Protein AF-A0A8E2RWG7-F1 (afdb_monomer)

Organism: NCBI:txid87883

pLDDT: mean 89.43, std 11.57, range [49.81, 98.0]

Radius of gyration: 16.04 Å; Cα contacts (8 Å, |Δi|>4): 64; chains: 1; bounding box: 48×18×38 Å

Sequence (51 aa):
MSTVLKSIPVADARHEALRIDGQRVWRDATIDVRNPYDGTLVGTVPKATLD

Mean predicted aligned error: 6.32 Å

Nearest PDB structures (foldseek):
  7pkc-assembly3_I  TM=8.847E-01  e=1.938E-01  Streptococcus pyogenes M49 591
  7w5l-assembly1_A  TM=7.910E-01  e=2.700E-01  Gluconobacter oxydans
  7w5k-assembly1_C  TM=8.118E-01  e=3.083E-01  Gluconobacter oxydans
  7w5k-assembly1_D  TM=8.160E-01  e=3.083E-01  Gluconobacter oxydans
  8u9b-assembly3_C  TM=7.346E-01  e=1.513E+00  Klebsiella aerogenes KCTC 2190

InterPro domains:
  IPR016161 Aldehyde/histidinol dehydrogenase [SSF53720] (14-50)

Solvent-accessible surface area (backbone atoms only — not comparable to full-atom values): 3496 Å² total; per-residue (Å²): 138,86,83,79,80,81,81,76,78,85,71,76,60,42,80,52,60,41,72,58,95,84,41,78,46,81,58,92,54,62,42,84,40,56,42,86,90,78,64,49,72,52,25,37,38,44,56,83,71,94,123

Structure (mmCIF, N/CA/C/O backbone):
data_AF-A0A8E2RWG7-F1
#
_entry.id   AF-A0A8E2RWG7-F1
#
loop_
_atom_site.group_PDB
_atom_site.id
_atom_site.type_symbol
_atom_site.label_atom_id
_atom_site.label_alt_id
_atom_site.label_comp_id
_atom_site.label_asym_id
_atom_site.label_entity_id
_atom_site.label_seq_id
_atom_site.pdbx_PDB_ins_code
_atom_site.Cartn_x
_atom_site.Cartn_y
_atom_site.Cartn_z
_atom_site.occupancy
_atom_site.B_iso_or_equiv
_atom_site.auth_seq_id
_atom_site.auth_comp_id
_atom_site.auth_asym_id
_atom_site.auth_atom_id
_atom_site.pdbx_PDB_model_num
ATOM 1 N N . MET A 1 1 ? 34.821 1.809 -25.409 1.00 49.81 1 MET A N 1
ATOM 2 C CA . MET A 1 1 ? 34.767 1.263 -24.037 1.00 49.81 1 MET A CA 1
ATOM 3 C C . MET A 1 1 ? 33.295 1.176 -23.657 1.00 49.81 1 MET A C 1
ATOM 5 O O . MET A 1 1 ? 32.697 2.210 -23.393 1.00 49.81 1 MET A O 1
ATOM 9 N N . SER A 1 2 ? 32.671 0.005 -23.778 1.00 53.25 2 SER A N 1
ATOM 10 C CA . SER A 1 2 ? 31.227 -0.142 -23.546 1.00 53.25 2 SER A CA 1
ATOM 11 C C . SER A 1 2 ? 30.990 -0.519 -22.090 1.00 53.25 2 SER A C 1
ATOM 13 O O . SER A 1 2 ? 31.417 -1.585 -21.652 1.00 53.25 2 SER A O 1
ATOM 15 N N . THR A 1 3 ? 30.348 0.364 -21.330 1.00 65.75 3 THR A N 1
ATOM 16 C CA . THR A 1 3 ? 30.000 0.099 -19.933 1.00 65.75 3 THR A CA 1
ATOM 17 C C . THR A 1 3 ? 28.746 -0.763 -19.897 1.00 65.75 3 THR A C 1
ATOM 19 O O . THR A 1 3 ? 27.668 -0.315 -20.278 1.00 65.75 3 THR A O 1
ATOM 22 N N . VAL A 1 4 ? 28.879 -2.011 -19.452 1.00 74.38 4 VAL A N 1
ATOM 23 C CA . VAL A 1 4 ? 27.730 -2.876 -19.172 1.00 74.38 4 VAL A CA 1
ATOM 24 C C . VAL A 1 4 ? 27.140 -2.447 -17.829 1.00 74.38 4 VAL A C 1
ATOM 26 O O . VAL A 1 4 ? 27.819 -2.504 -16.804 1.00 74.38 4 VAL A O 1
ATOM 29 N N . LEU A 1 5 ? 25.888 -1.987 -17.831 1.00 78.62 5 LEU A N 1
ATOM 30 C CA . LEU A 1 5 ? 25.157 -1.676 -16.604 1.00 78.62 5 LEU A CA 1
ATOM 31 C C . LEU A 1 5 ? 24.855 -2.981 -15.859 1.00 78.62 5 LEU A C 1
ATOM 33 O O . LEU 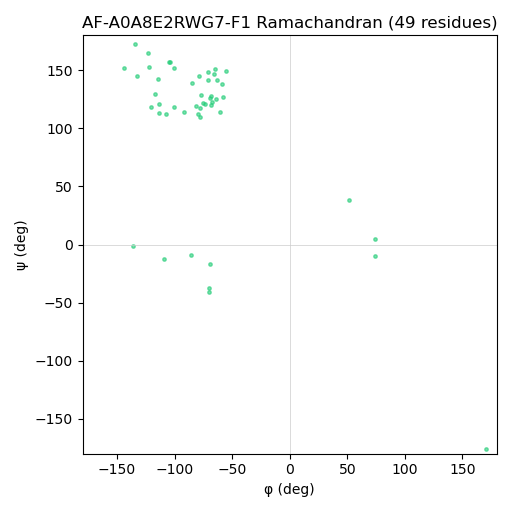A 1 5 ? 24.278 -3.910 -16.422 1.00 78.62 5 LEU A O 1
ATOM 37 N N . LYS A 1 6 ? 25.248 -3.05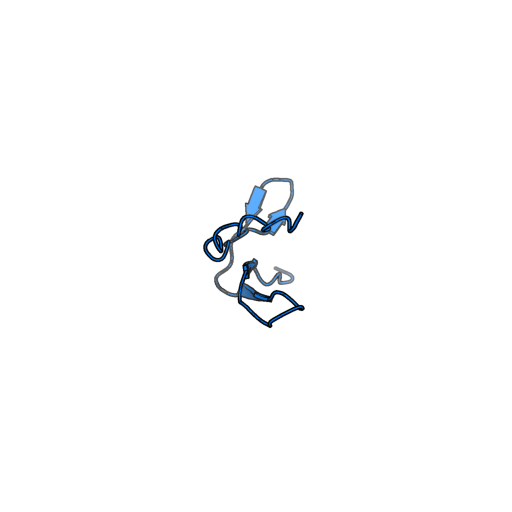6 -14.586 1.00 78.75 6 LYS A N 1
ATOM 38 C CA . LYS A 1 6 ? 24.918 -4.191 -13.721 1.00 78.75 6 LYS A CA 1
ATOM 39 C C . LYS A 1 6 ? 23.411 -4.186 -13.455 1.00 78.75 6 LYS A C 1
ATOM 41 O O . LYS A 1 6 ? 22.897 -3.225 -12.886 1.00 78.75 6 LYS A O 1
ATOM 46 N N . SER A 1 7 ? 22.717 -5.254 -13.841 1.00 70.19 7 SER A N 1
ATOM 47 C CA . SER A 1 7 ? 21.294 -5.422 -13.543 1.00 70.19 7 SER A CA 1
ATOM 48 C C . SER A 1 7 ? 21.083 -5.530 -12.032 1.00 70.19 7 SER A C 1
ATOM 50 O O . SER A 1 7 ? 21.690 -6.382 -11.376 1.00 70.19 7 SER A O 1
ATOM 52 N N . ILE A 1 8 ? 20.218 -4.680 -11.481 1.00 77.00 8 ILE A N 1
ATOM 53 C CA . ILE A 1 8 ? 19.720 -4.837 -10.113 1.00 77.00 8 ILE A CA 1
ATOM 54 C C . ILE A 1 8 ? 18.668 -5.952 -10.160 1.00 77.00 8 ILE A C 1
ATOM 56 O O . ILE A 1 8 ? 17.793 -5.897 -11.027 1.00 77.00 8 ILE A O 1
ATOM 60 N N . PRO A 1 9 ? 18.753 -6.978 -9.295 1.00 71.38 9 PRO A N 1
ATOM 61 C CA . PRO A 1 9 ? 17.738 -8.020 -9.260 1.00 71.38 9 PRO A CA 1
ATOM 62 C C . PRO A 1 9 ? 16.370 -7.398 -8.974 1.00 71.38 9 PRO A C 1
ATOM 64 O O . PRO A 1 9 ? 16.254 -6.501 -8.136 1.00 71.38 9 PRO A O 1
ATOM 67 N N . VAL A 1 10 ? 15.343 -7.875 -9.680 1.00 71.81 10 VAL A N 1
ATOM 68 C CA . VAL A 1 10 ? 13.954 -7.509 -9.391 1.00 71.81 10 VAL A CA 1
ATOM 69 C C . VAL A 1 10 ? 13.667 -7.959 -7.961 1.00 71.81 10 VAL A C 1
ATOM 71 O O . VAL A 1 10 ? 13.743 -9.146 -7.659 1.00 71.81 10 VAL A O 1
ATOM 74 N N . ALA A 1 11 ? 13.434 -6.998 -7.069 1.00 76.19 11 ALA A N 1
ATOM 75 C CA . ALA A 1 11 ? 13.033 -7.292 -5.703 1.00 76.19 11 ALA A CA 1
ATOM 76 C C . ALA A 1 11 ? 11.594 -7.817 -5.699 1.00 76.19 11 ALA A C 1
ATOM 78 O O . ALA A 1 11 ? 10.783 -7.384 -6.520 1.00 76.19 11 ALA A O 1
ATOM 79 N N . ASP A 1 12 ? 11.278 -8.700 -4.753 1.00 85.19 12 ASP A N 1
ATOM 80 C CA . ASP A 1 12 ? 9.902 -9.141 -4.541 1.00 85.19 12 ASP A CA 1
ATOM 81 C C . ASP A 1 12 ? 8.966 -7.947 -4.308 1.00 85.19 12 ASP A C 1
ATOM 83 O O . ASP A 1 12 ? 9.363 -6.903 -3.766 1.00 85.19 12 ASP A O 1
ATOM 87 N N . ALA A 1 13 ? 7.707 -8.116 -4.720 1.00 87.19 13 ALA A N 1
ATOM 88 C CA . ALA A 1 13 ? 6.676 -7.111 -4.524 1.00 87.19 13 ALA A CA 1
ATOM 89 C C . ALA A 1 13 ? 6.528 -6.800 -3.026 1.00 87.19 13 ALA A C 1
ATOM 91 O O . ALA A 1 13 ? 6.359 -7.690 -2.191 1.00 87.19 13 ALA A O 1
ATOM 92 N N . ARG A 1 14 ? 6.616 -5.518 -2.672 1.00 92.00 14 ARG A N 1
ATOM 93 C CA . ARG A 1 14 ? 6.599 -5.079 -1.272 1.00 92.00 14 ARG A CA 1
ATOM 94 C C . ARG A 1 14 ? 5.171 -4.928 -0.768 1.00 92.00 14 ARG A C 1
ATOM 96 O O . ARG A 1 14 ? 4.342 -4.337 -1.448 1.00 92.00 14 ARG A O 1
ATOM 103 N N . HIS A 1 15 ? 4.906 -5.358 0.458 1.00 93.69 15 HIS A N 1
ATOM 104 C CA . HIS A 1 15 ? 3.630 -5.110 1.128 1.00 93.69 15 HIS A CA 1
ATOM 105 C C . HIS A 1 15 ? 3.834 -4.067 2.231 1.00 93.69 15 HIS A C 1
ATOM 107 O O . HIS A 1 15 ? 4.532 -4.329 3.210 1.00 93.69 15 HIS A O 1
ATOM 113 N N . GLU A 1 16 ? 3.255 -2.878 2.060 1.00 95.12 16 GLU A N 1
ATOM 114 C CA . GLU A 1 16 ? 3.386 -1.767 3.013 1.00 95.12 16 GLU A CA 1
ATOM 115 C C . GLU A 1 16 ? 2.097 -1.589 3.829 1.00 95.12 16 GLU A C 1
ATOM 117 O O . GLU A 1 16 ? 1.019 -1.988 3.393 1.00 95.12 16 GLU A O 1
ATOM 122 N N . ALA A 1 17 ? 2.204 -0.974 5.010 1.00 96.75 17 ALA A N 1
ATOM 123 C CA . ALA A 1 17 ? 1.068 -0.610 5.858 1.00 96.75 17 ALA A CA 1
ATOM 124 C C . ALA A 1 17 ? 0.768 0.895 5.782 1.00 96.75 17 ALA A C 1
ATOM 126 O O . ALA A 1 17 ? 1.660 1.710 5.525 1.00 96.75 17 ALA A O 1
ATOM 127 N N . LEU A 1 18 ? -0.469 1.285 6.103 1.00 96.94 18 LEU A N 1
ATOM 128 C CA . LEU A 1 18 ? -0.770 2.682 6.411 1.00 96.94 18 LEU A CA 1
ATOM 129 C C . LEU A 1 18 ? -0.032 3.083 7.691 1.00 96.94 18 LEU A C 1
ATOM 131 O O . LEU A 1 18 ? 0.214 2.251 8.568 1.00 96.94 18 LEU A O 1
ATOM 135 N N . ARG A 1 19 ? 0.302 4.368 7.807 1.00 9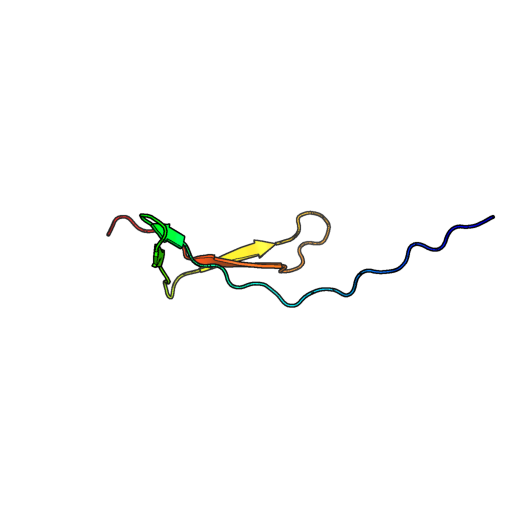7.38 19 ARG A N 1
ATOM 136 C CA . ARG A 1 19 ? 0.833 4.950 9.041 1.00 97.38 19 ARG A CA 1
ATOM 137 C C . ARG A 1 19 ? -0.176 5.938 9.607 1.00 97.38 19 ARG A C 1
ATOM 139 O O . ARG A 1 19 ? -0.404 6.976 8.993 1.00 97.38 19 ARG A O 1
ATOM 146 N N . ILE A 1 20 ? -0.754 5.614 10.760 1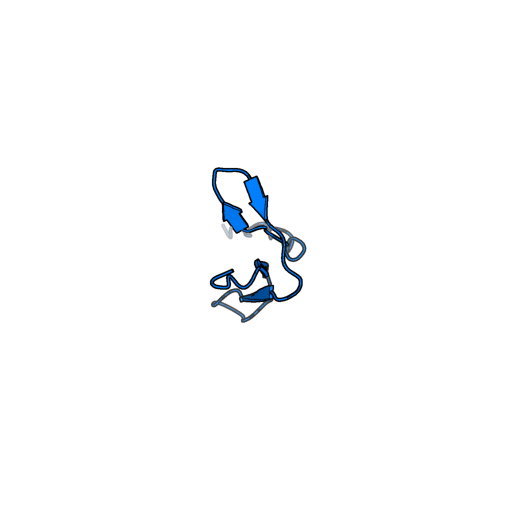.00 95.44 20 ILE A N 1
ATOM 147 C CA . ILE A 1 20 ? -1.680 6.478 11.504 1.00 95.44 20 ILE A CA 1
ATOM 148 C C . ILE A 1 20 ? -1.057 6.705 12.873 1.00 95.44 20 ILE A C 1
ATOM 150 O O . ILE A 1 20 ? -0.784 5.742 13.581 1.00 95.44 20 ILE A O 1
ATOM 154 N N . ASP A 1 21 ? -0.746 7.960 13.195 1.00 96.75 21 ASP A N 1
ATOM 155 C CA . ASP A 1 21 ? -0.015 8.319 14.420 1.00 96.75 21 ASP A CA 1
ATOM 156 C C . ASP A 1 21 ? 1.294 7.512 14.607 1.00 96.75 21 ASP A C 1
ATOM 158 O O . ASP A 1 21 ? 1.643 7.027 15.678 1.00 96.75 21 ASP A O 1
ATOM 162 N N . GLY A 1 22 ? 2.000 7.256 13.500 1.00 96.88 22 GLY A N 1
ATOM 163 C CA . GLY A 1 22 ? 3.215 6.432 13.485 1.00 96.88 22 GLY A CA 1
ATOM 164 C C . GLY A 1 22 ? 2.988 4.920 13.633 1.00 96.88 22 GLY A C 1
ATOM 165 O O . GLY A 1 22 ? 3.916 4.147 13.376 1.00 96.88 22 GLY A O 1
ATOM 166 N N . GLN A 1 23 ? 1.776 4.471 13.963 1.00 97.25 23 GLN A N 1
ATOM 167 C CA . GLN A 1 23 ? 1.426 3.054 14.038 1.00 97.25 23 GLN A CA 1
ATOM 168 C C . GLN A 1 23 ? 1.181 2.459 12.651 1.00 97.25 23 GLN A C 1
ATOM 170 O O . GLN A 1 23 ? 0.642 3.114 11.760 1.00 97.25 23 GLN A O 1
ATOM 175 N N . ARG A 1 24 ? 1.557 1.187 12.474 1.00 97.25 24 ARG A N 1
ATOM 176 C CA . ARG A 1 24 ? 1.268 0.427 11.251 1.00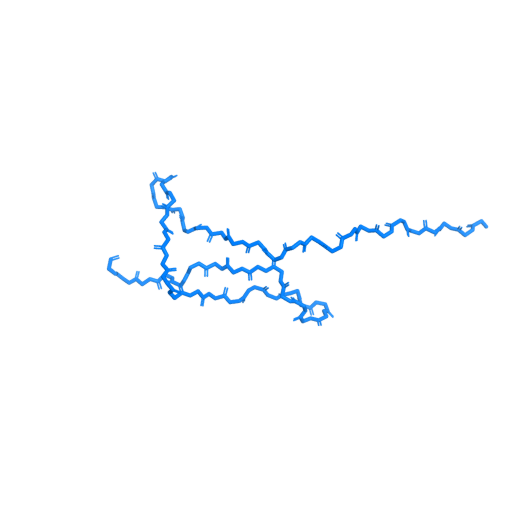 97.25 24 ARG A CA 1
ATOM 177 C C . ARG A 1 24 ? -0.157 -0.107 11.301 1.00 97.25 24 ARG A C 1
ATOM 179 O O . ARG A 1 24 ? -0.468 -0.927 12.162 1.00 97.25 24 ARG A O 1
ATOM 186 N N . VAL A 1 25 ? -0.979 0.313 10.348 1.00 95.62 25 VAL A N 1
ATOM 187 C CA . VAL A 1 25 ? -2.369 -0.128 10.206 1.00 95.62 25 VAL A CA 1
ATOM 188 C C . VAL A 1 25 ? -2.511 -0.935 8.917 1.00 95.62 25 VAL A C 1
ATOM 190 O O . VAL A 1 25 ? -2.220 -0.447 7.822 1.00 95.62 25 VAL A O 1
ATOM 193 N N . TRP A 1 26 ? -2.939 -2.189 9.063 1.00 95.69 26 TRP A N 1
ATOM 194 C CA . TRP A 1 26 ? -3.166 -3.132 7.967 1.00 95.69 26 TRP A CA 1
ATOM 195 C C . TRP A 1 26 ? -4.655 -3.224 7.629 1.00 95.69 26 TRP A C 1
ATOM 197 O O . TRP A 1 26 ? -5.504 -3.011 8.493 1.00 95.69 26 TRP A O 1
ATOM 207 N N . ARG A 1 27 ? -4.970 -3.550 6.373 1.00 93.56 27 ARG A N 1
ATOM 208 C CA . ARG A 1 27 ? -6.332 -3.812 5.887 1.00 93.56 27 ARG A CA 1
ATOM 209 C C . ARG A 1 27 ? -6.292 -4.930 4.850 1.00 93.56 27 ARG A C 1
ATOM 211 O O . ARG A 1 27 ? -5.299 -5.051 4.135 1.00 93.56 27 ARG A O 1
ATOM 218 N N . ASP A 1 28 ? -7.389 -5.672 4.737 1.00 93.94 28 ASP A N 1
ATOM 219 C CA . ASP A 1 28 ? -7.524 -6.744 3.742 1.00 93.94 28 ASP A CA 1
ATOM 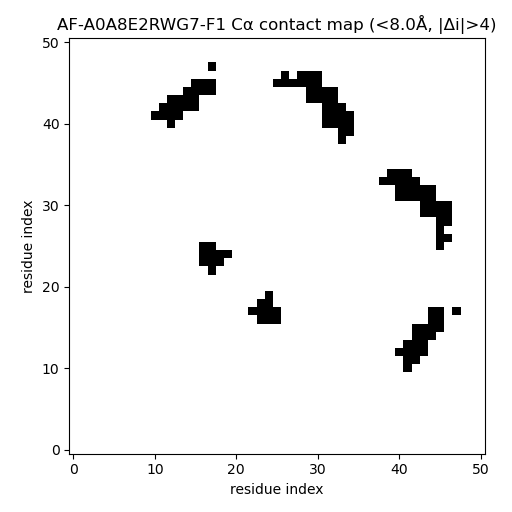220 C C . ASP A 1 28 ? -7.642 -6.190 2.316 1.00 93.94 28 ASP A C 1
ATOM 222 O O . ASP A 1 28 ? -7.084 -6.744 1.372 1.00 93.94 28 ASP A O 1
ATOM 226 N N . ALA A 1 29 ? -8.349 -5.067 2.149 1.00 96.31 29 ALA A N 1
ATOM 227 C CA . ALA A 1 29 ? -8.434 -4.388 0.865 1.00 96.31 29 ALA A CA 1
ATOM 228 C C . ALA A 1 29 ? -7.126 -3.640 0.577 1.00 96.31 29 ALA A C 1
ATOM 230 O O . ALA A 1 29 ? -6.738 -2.740 1.326 1.00 96.31 29 ALA A O 1
ATOM 231 N N . THR A 1 30 ? -6.478 -3.968 -0.540 1.00 97.38 30 THR A N 1
ATOM 232 C CA . THR A 1 30 ? -5.221 -3.353 -0.979 1.00 97.38 30 THR A CA 1
ATOM 233 C C . THR A 1 30 ? -5.336 -2.744 -2.378 1.00 97.38 30 THR A C 1
ATOM 235 O O . THR A 1 30 ? -6.297 -2.974 -3.114 1.00 97.38 30 THR A O 1
ATOM 238 N N . ILE A 1 31 ? -4.364 -1.901 -2.717 1.00 97.56 31 ILE A N 1
ATOM 239 C CA . ILE A 1 31 ? -4.173 -1.284 -4.027 1.00 97.56 31 ILE A CA 1
ATOM 240 C C . ILE A 1 31 ? -2.837 -1.779 -4.579 1.00 97.56 31 ILE A C 1
ATOM 242 O O . ILE A 1 31 ? -1.810 -1.671 -3.902 1.00 97.56 31 ILE A O 1
ATOM 246 N N . ASP A 1 32 ? -2.852 -2.269 -5.817 1.00 97.62 32 ASP A N 1
ATOM 247 C CA . ASP A 1 32 ? -1.650 -2.630 -6.567 1.00 97.62 32 ASP A CA 1
ATOM 248 C C . ASP A 1 32 ? -0.840 -1.383 -6.930 1.00 97.62 32 ASP A C 1
ATOM 250 O O . ASP A 1 32 ? -1.340 -0.457 -7.574 1.00 97.62 32 ASP A O 1
ATOM 254 N N . VAL A 1 33 ? 0.447 -1.396 -6.597 1.00 97.31 33 VAL A N 1
ATOM 255 C CA . VAL A 1 33 ? 1.414 -0.400 -7.059 1.00 97.31 33 VAL A CA 1
ATOM 256 C C . VAL A 1 33 ? 2.199 -1.004 -8.212 1.00 97.31 33 VAL A C 1
ATOM 258 O O . VAL A 1 33 ? 2.896 -2.008 -8.052 1.00 97.31 33 VAL A O 1
ATOM 261 N N . ARG A 1 34 ? 2.088 -0.384 -9.388 1.00 96.00 34 ARG A N 1
ATOM 262 C CA . ARG A 1 34 ? 2.736 -0.845 -10.620 1.00 96.00 34 ARG A CA 1
ATOM 263 C C . ARG A 1 34 ? 3.790 0.146 -11.088 1.00 96.00 34 ARG A C 1
ATOM 265 O O . ARG A 1 34 ? 3.598 1.356 -10.981 1.00 96.00 34 ARG A O 1
ATOM 272 N N . ASN A 1 35 ? 4.894 -0.369 -11.618 1.00 92.88 35 ASN A N 1
ATOM 273 C CA . ASN A 1 35 ? 5.916 0.434 -12.274 1.00 92.88 35 ASN A CA 1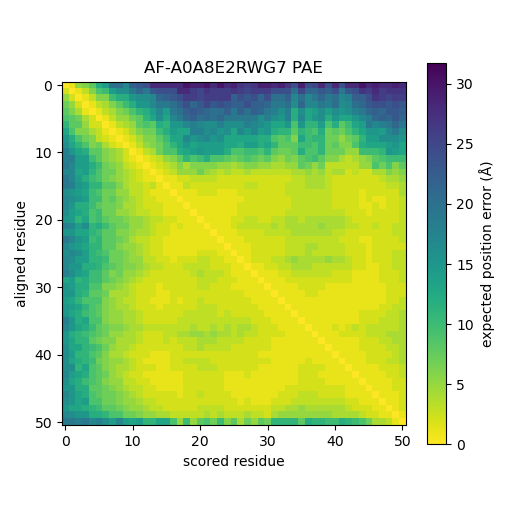
ATOM 274 C C . ASN A 1 35 ? 5.344 1.013 -13.583 1.00 92.88 35 ASN A C 1
ATOM 276 O O . ASN A 1 35 ? 4.924 0.239 -14.442 1.00 92.88 35 ASN A O 1
ATOM 280 N N . PRO A 1 36 ? 5.324 2.341 -13.787 1.00 94.75 36 PRO A N 1
ATOM 281 C CA . PRO A 1 36 ? 4.757 2.931 -15.001 1.00 94.75 36 PRO A CA 1
ATOM 282 C C . PRO A 1 36 ? 5.579 2.648 -16.266 1.00 94.75 36 PRO A C 1
ATOM 284 O O . PRO A 1 36 ? 5.062 2.821 -17.365 1.00 94.75 36 PRO A O 1
ATOM 287 N N . TYR A 1 37 ? 6.842 2.235 -16.133 1.00 92.44 37 TYR A N 1
ATOM 288 C CA . TYR A 1 37 ? 7.704 1.946 -17.280 1.00 92.44 37 TYR A CA 1
ATOM 289 C C . TYR A 1 37 ? 7.276 0.682 -18.041 1.00 92.44 37 TYR A C 1
ATOM 291 O O . TYR A 1 37 ? 7.297 0.666 -19.269 1.00 92.44 37 TYR A O 1
ATOM 299 N N . ASP A 1 38 ? 6.883 -0.369 -17.319 1.00 93.19 38 ASP A N 1
ATOM 300 C CA . ASP A 1 38 ? 6.624 -1.705 -1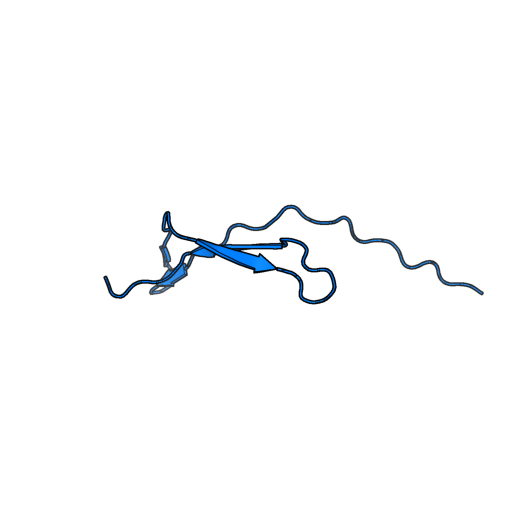7.876 1.00 93.19 38 ASP A CA 1
ATOM 301 C C . ASP A 1 38 ? 5.347 -2.374 -17.331 1.00 93.19 38 ASP A C 1
ATOM 303 O O . ASP A 1 38 ? 5.001 -3.484 -17.732 1.00 93.19 38 ASP A O 1
ATOM 307 N N . GLY A 1 39 ? 4.628 -1.718 -16.417 1.00 93.94 39 GLY A N 1
ATOM 308 C CA . GLY A 1 39 ? 3.406 -2.232 -15.797 1.00 93.94 39 GLY A CA 1
ATOM 309 C C . GLY A 1 39 ? 3.624 -3.332 -14.752 1.00 93.94 39 GLY A C 1
ATOM 310 O O . GLY A 1 39 ? 2.638 -3.880 -14.237 1.00 93.94 39 GLY A O 1
ATOM 311 N N . THR A 1 40 ? 4.877 -3.664 -14.421 1.00 93.94 40 THR A N 1
ATOM 312 C CA . THR A 1 40 ? 5.201 -4.716 -13.444 1.00 93.94 40 THR A CA 1
ATOM 313 C C . THR A 1 40 ? 4.679 -4.359 -12.051 1.00 93.94 40 THR A C 1
ATOM 315 O O . THR A 1 40 ? 4.694 -3.198 -11.641 1.00 93.94 40 THR A O 1
ATOM 318 N N . LEU A 1 41 ? 4.175 -5.354 -11.314 1.00 94.62 41 LEU A N 1
ATOM 319 C CA . LEU A 1 41 ? 3.731 -5.169 -9.930 1.00 94.62 41 LEU A CA 1
ATOM 320 C C . LEU A 1 41 ? 4.959 -5.031 -9.026 1.00 94.62 41 LEU A C 1
ATOM 322 O O . LEU A 1 41 ? 5.772 -5.948 -8.952 1.00 94.62 41 LEU A O 1
ATOM 326 N N . VAL A 1 42 ? 5.074 -3.905 -8.322 1.00 95.00 42 VAL A N 1
ATOM 327 C CA . VAL A 1 42 ? 6.205 -3.625 -7.417 1.00 95.00 42 VAL A CA 1
ATOM 328 C C . VAL A 1 42 ? 5.811 -3.670 -5.943 1.00 95.00 42 VAL A C 1
ATOM 330 O O . VAL A 1 42 ? 6.676 -3.709 -5.065 1.00 95.00 42 VAL A O 1
ATOM 333 N N . GLY A 1 43 ? 4.511 -3.686 -5.648 1.00 96.25 43 GLY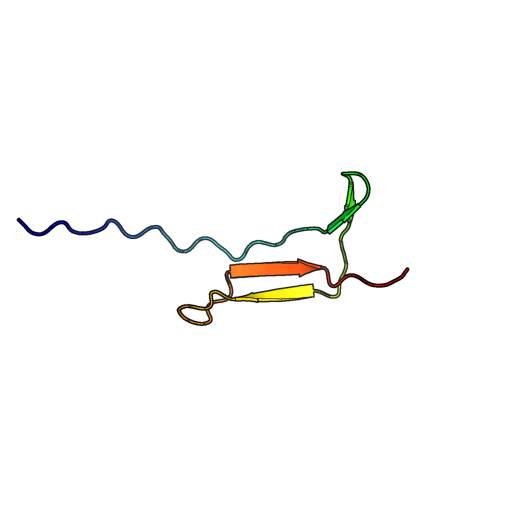 A N 1
ATOM 334 C CA . GLY A 1 43 ? 4.018 -3.832 -4.289 1.00 96.25 43 GLY A CA 1
ATOM 335 C C . GLY A 1 43 ? 2.523 -3.603 -4.141 1.00 96.25 43 GLY A C 1
ATOM 336 O O . GLY A 1 43 ? 1.815 -3.361 -5.117 1.00 96.25 43 GLY A O 1
ATOM 337 N N . THR A 1 44 ? 2.058 -3.646 -2.898 1.00 97.50 44 THR A N 1
ATOM 338 C CA . THR A 1 44 ? 0.683 -3.332 -2.511 1.00 97.50 44 THR A CA 1
ATOM 339 C C . THR A 1 44 ? 0.667 -2.393 -1.314 1.00 97.50 44 THR A C 1
ATOM 341 O O . THR A 1 44 ? 1.480 -2.538 -0.395 1.00 97.50 44 THR A O 1
ATOM 344 N N . VAL A 1 45 ? -0.314 -1.498 -1.279 1.00 98.00 45 VAL A N 1
ATOM 345 C CA . VAL A 1 45 ? -0.608 -0.634 -0.124 1.00 98.00 45 VAL A CA 1
ATOM 346 C C . VAL A 1 45 ? -2.051 -0.846 0.335 1.00 98.00 45 VAL A C 1
ATOM 348 O O . VAL A 1 45 ? -2.884 -1.214 -0.493 1.00 98.00 45 VAL A O 1
ATOM 351 N N . PRO A 1 46 ? -2.407 -0.624 1.609 1.00 97.88 46 PRO A N 1
ATOM 352 C CA . PRO A 1 46 ? -3.777 -0.813 2.058 1.00 97.88 46 PRO A CA 1
ATOM 353 C C . PRO A 1 46 ? -4.670 0.292 1.487 1.00 97.88 46 PRO A C 1
ATOM 355 O O . PRO A 1 46 ? -4.274 1.459 1.409 1.00 97.88 46 PRO A O 1
ATOM 358 N N . LYS A 1 47 ? -5.892 -0.066 1.097 1.00 97.38 47 LYS A N 1
ATOM 359 C CA . LYS A 1 47 ? -6.911 0.889 0.664 1.00 97.38 47 LYS A CA 1
ATOM 360 C C . LYS A 1 47 ? -7.511 1.554 1.900 1.00 97.38 47 LYS A C 1
ATOM 362 O O . LYS A 1 47 ? -8.227 0.910 2.660 1.00 97.38 47 LYS A O 1
ATOM 367 N N . ALA A 1 48 ? -7.212 2.836 2.094 1.00 95.56 48 ALA A N 1
ATOM 368 C CA . ALA A 1 48 ? -7.777 3.609 3.192 1.00 95.56 48 ALA A CA 1
ATOM 369 C C . ALA A 1 48 ? -9.297 3.783 3.042 1.00 95.56 48 ALA A C 1
ATOM 371 O O . ALA A 1 48 ? -9.832 3.897 1.934 1.00 95.56 48 ALA A O 1
ATOM 372 N N . THR A 1 49 ? -9.969 3.825 4.183 1.00 94.06 49 THR A N 1
ATOM 373 C CA . THR A 1 49 ? -11.414 3.991 4.357 1.00 94.06 49 THR A CA 1
ATOM 374 C C . THR A 1 49 ? -11.661 5.039 5.454 1.00 94.06 49 THR A C 1
ATOM 376 O O . THR A 1 49 ? -10.704 5.542 6.039 1.00 94.06 49 THR A O 1
ATOM 379 N N . LEU A 1 50 ? -12.915 5.457 5.663 1.00 94.69 50 LEU A N 1
ATOM 380 C CA . LEU A 1 50 ? -13.263 6.553 6.587 1.00 94.69 50 LEU A CA 1
ATOM 381 C C . LEU A 1 50 ? -13.442 6.103 8.054 1.00 94.69 50 LEU A C 1
ATOM 383 O O . LEU A 1 50 ? -13.610 6.954 8.921 1.00 94.69 50 LEU A O 1
ATOM 387 N N . ASP A 1 51 ? -13.455 4.796 8.317 1.00 83.12 51 ASP A N 1
ATOM 388 C CA . ASP A 1 51 ? -13.601 4.205 9.657 1.00 83.12 51 ASP A CA 1
ATOM 389 C C . ASP A 1 51 ? -12.359 4.336 10.548 1.00 83.12 51 ASP A C 1
ATOM 391 O O . ASP A 1 51 ? -11.221 4.301 10.018 1.00 83.12 51 ASP A O 1
#

Secondary structure (DSSP, 8-state):
---PPPPPP-PPPEE--EEETTEEE--S-EEEEE-TTT--EEEEEE-----

Foldseek 3Di:
DDDDDDDDPQDPAAEAADADVNDGHDDPAWDFDADPVPRHTRYIYHDDDPD